Protein AF-A0A7V2SIA1-F1 (afdb_monomer_lite)

Foldseek 3Di:
DDPPDPPDDDPVVVVVLVVLVVVLVVVLVVQLVVLVVVPDPPVVSVVSNVVSVVVSVVVNVCVVVSD

Secondary structure (DSSP, 8-state):
---SS--SS-HHHHHHHHHHHHHHHHHHHHHHHHHHHT---HHHHHHHHHHHHHHHHHHHHHHHHH-

Radius of gyration: 15.99 Å; chains: 1; bounding box: 44×17×40 Å

Organism: NCBI:txid269261

Structure (mmCIF, N/CA/C/O backbone):
data_AF-A0A7V2SIA1-F1
#
_entry.id   AF-A0A7V2SIA1-F1
#
loop_
_atom_site.group_PDB
_atom_site.id
_atom_site.type_symbol
_atom_site.label_atom_id
_atom_site.label_alt_id
_atom_site.label_comp_id
_atom_site.label_asym_id
_atom_site.label_entity_id
_atom_site.label_seq_id
_atom_site.pdbx_PDB_ins_code
_atom_site.Cartn_x
_atom_site.Cartn_y
_atom_site.Cartn_z
_atom_site.occupancy
_atom_site.B_iso_or_equiv
_atom_site.auth_seq_id
_atom_site.auth_comp_id
_atom_site.auth_asym_id
_atom_site.auth_atom_id
_atom_site.pdbx_PDB_model_num
ATOM 1 N N . MET A 1 1 ? -29.598 -1.285 9.561 1.00 41.94 1 MET A N 1
ATOM 2 C CA . MET A 1 1 ? -28.146 -1.565 9.674 1.00 41.94 1 MET A CA 1
ATOM 3 C C . MET A 1 1 ? -27.438 -0.242 9.929 1.00 41.94 1 MET A C 1
ATOM 5 O O . MET A 1 1 ? -27.222 0.500 8.985 1.00 41.94 1 MET A O 1
ATOM 9 N N . ASN A 1 2 ? -27.220 0.125 11.196 1.00 44.53 2 ASN A N 1
ATOM 10 C CA . ASN A 1 2 ? -26.821 1.491 11.569 1.00 44.53 2 ASN A CA 1
ATOM 11 C C . ASN A 1 2 ? -25.871 1.513 12.786 1.00 44.53 2 ASN A C 1
ATOM 13 O O . ASN A 1 2 ? -26.088 2.261 13.730 1.00 44.53 2 ASN A O 1
ATOM 17 N N . SER A 1 3 ? -24.845 0.653 12.796 1.00 47.91 3 SER A N 1
ATOM 18 C CA . SER A 1 3 ? -24.009 0.423 13.992 1.00 47.91 3 SER A CA 1
ATOM 19 C C . SER A 1 3 ? -22.583 0.989 13.936 1.00 47.91 3 SER A C 1
ATOM 21 O O . SER A 1 3 ? -21.776 0.634 14.785 1.00 47.91 3 SER A O 1
ATOM 23 N N . THR A 1 4 ? -22.233 1.876 12.997 1.00 53.81 4 THR A N 1
ATOM 24 C CA . THR A 1 4 ? -20.835 2.358 12.860 1.00 53.81 4 THR A CA 1
ATOM 25 C C . THR A 1 4 ? -20.641 3.876 12.924 1.00 53.81 4 THR A C 1
ATOM 27 O O . THR A 1 4 ? -19.541 4.357 12.685 1.00 53.81 4 THR A O 1
ATOM 30 N N . LYS A 1 5 ? -21.655 4.676 13.286 1.00 49.78 5 LYS A N 1
ATOM 31 C CA . LYS A 1 5 ? -21.524 6.154 13.325 1.00 49.78 5 LYS A CA 1
ATOM 32 C C . LYS A 1 5 ? -21.266 6.766 14.707 1.00 49.78 5 LYS A C 1
ATOM 34 O O . LYS A 1 5 ? -20.998 7.962 14.778 1.00 49.78 5 LYS A O 1
ATOM 39 N N . GLU A 1 6 ? -21.280 5.984 15.787 1.00 50.16 6 GLU A N 1
ATOM 40 C CA . GLU A 1 6 ? -21.149 6.519 17.155 1.00 50.16 6 GLU A CA 1
ATOM 41 C C . GLU A 1 6 ? -19.716 6.529 17.718 1.00 50.16 6 GLU A C 1
ATOM 43 O O . GLU A 1 6 ? -19.478 6.925 18.857 1.00 50.16 6 GLU A O 1
ATOM 48 N N . SER A 1 7 ? -18.714 6.156 16.921 1.00 52.91 7 SER A N 1
ATOM 49 C CA . SER A 1 7 ? -17.319 6.137 17.373 1.00 52.91 7 SER A CA 1
ATOM 50 C C . SER A 1 7 ? -16.638 7.509 17.220 1.00 52.91 7 SER A C 1
ATOM 52 O O . SER A 1 7 ? -15.643 7.696 16.517 1.00 52.91 7 SER A O 1
ATOM 54 N N . GLY A 1 8 ? -17.248 8.529 17.826 1.00 56.59 8 GLY A N 1
ATOM 55 C CA . GLY A 1 8 ? -16.919 9.941 17.607 1.00 56.59 8 GLY A CA 1
ATOM 56 C C . GLY A 1 8 ? -16.183 10.662 18.741 1.00 56.59 8 GLY A C 1
ATOM 57 O O . GLY A 1 8 ? -15.767 11.797 18.529 1.00 56.59 8 GLY A O 1
ATOM 58 N N . ARG A 1 9 ? -16.003 10.078 19.939 1.00 54.38 9 ARG A N 1
ATOM 59 C CA . ARG A 1 9 ? -15.485 10.842 21.105 1.00 54.38 9 ARG A CA 1
ATOM 60 C C . ARG A 1 9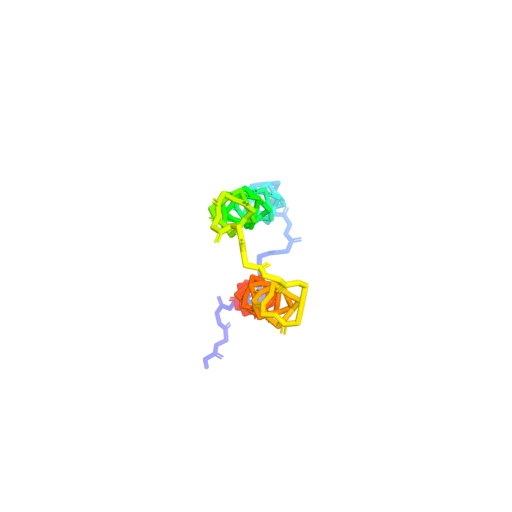 ? -14.592 10.111 22.115 1.00 54.38 9 ARG A C 1
ATOM 62 O O . ARG A 1 9 ? -14.256 10.697 23.139 1.00 54.38 9 ARG A O 1
ATOM 69 N N . THR A 1 10 ? -14.142 8.884 21.858 1.00 57.41 10 THR A N 1
ATOM 70 C CA . THR A 1 10 ? -13.194 8.216 22.770 1.00 57.41 10 THR A CA 1
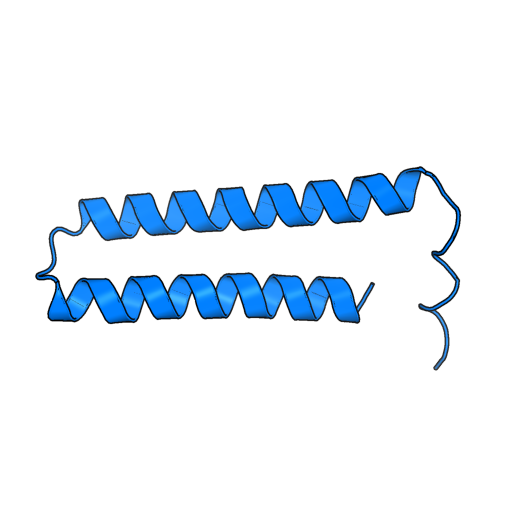ATOM 71 C C . THR A 1 10 ? -11.747 8.425 22.306 1.00 57.41 10 THR A C 1
ATOM 73 O O . THR A 1 10 ? -11.453 8.235 21.122 1.00 57.41 10 THR A O 1
ATOM 76 N N . PRO A 1 11 ? -10.800 8.783 23.201 1.00 60.66 11 PRO A N 1
ATOM 77 C CA . PRO A 1 11 ? -9.398 8.973 22.819 1.00 60.66 11 PRO A CA 1
ATOM 78 C C . PRO A 1 11 ? -8.837 7.730 22.113 1.00 60.66 11 PRO A C 1
ATOM 80 O O . PRO A 1 11 ? -8.129 7.860 21.118 1.00 60.66 11 PRO A O 1
ATOM 83 N N . ARG A 1 12 ? -9.255 6.528 22.540 1.00 58.41 12 ARG A N 1
ATOM 84 C CA . ARG A 1 12 ? -8.883 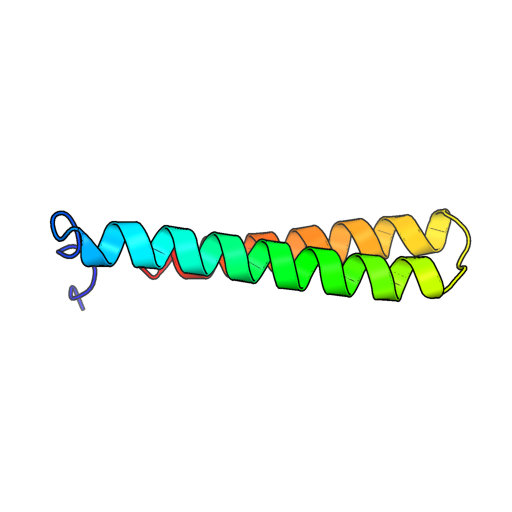5.227 21.955 1.00 58.41 12 ARG A CA 1
ATOM 85 C C . ARG A 1 12 ? -9.142 5.126 20.446 1.00 58.41 12 ARG A C 1
ATOM 87 O O . ARG A 1 12 ? -8.308 4.580 19.730 1.00 58.41 12 ARG A O 1
ATOM 94 N N . TYR A 1 13 ? -10.232 5.704 19.937 1.00 65.38 13 TYR A N 1
ATOM 95 C CA . TYR A 1 13 ? -10.555 5.622 18.508 1.00 65.38 13 TYR A CA 1
ATOM 96 C C . TYR A 1 13 ? -9.667 6.516 17.639 1.00 65.38 13 TYR A C 1
ATOM 98 O O . TYR A 1 13 ? -9.326 6.169 16.509 1.00 65.38 13 TYR A O 1
ATOM 106 N N . ARG A 1 14 ? -9.230 7.659 18.180 1.00 67.44 14 ARG A N 1
ATOM 107 C CA . ARG A 1 14 ? -8.272 8.543 17.502 1.00 67.44 14 ARG A CA 1
ATOM 108 C C . ARG A 1 14 ? -6.896 7.880 17.374 1.00 67.44 14 ARG A C 1
ATOM 110 O O . ARG A 1 14 ? -6.239 8.058 16.351 1.00 67.44 14 ARG A O 1
ATOM 117 N N . TRP A 1 15 ? -6.485 7.100 18.376 1.00 69.38 15 TRP A N 1
ATOM 118 C CA . TRP A 1 15 ? -5.247 6.315 18.330 1.00 69.38 15 TRP A CA 1
ATOM 119 C C . TRP A 1 15 ? -5.326 5.175 17.315 1.00 69.38 15 TRP A C 1
ATOM 121 O O . TRP A 1 15 ? -4.400 5.014 16.527 1.00 69.38 15 TRP A O 1
ATOM 131 N N . LEU A 1 16 ? -6.457 4.468 17.248 1.00 73.94 16 LEU A N 1
ATOM 132 C CA . LEU A 1 16 ? -6.652 3.363 16.308 1.00 73.94 16 LEU A CA 1
ATOM 133 C C . LEU A 1 16 ? -6.495 3.806 14.843 1.00 73.94 16 LEU A C 1
ATOM 135 O O . LEU A 1 16 ? -5.764 3.173 14.085 1.00 73.94 16 LEU A O 1
ATOM 139 N N . LYS A 1 17 ? -7.094 4.942 14.457 1.00 70.50 17 LYS A N 1
ATOM 140 C CA . LYS A 1 17 ? -6.934 5.505 13.100 1.00 70.50 17 LYS A CA 1
ATOM 141 C C . LYS A 1 17 ? -5.472 5.825 12.767 1.00 70.50 17 LYS A C 1
ATOM 143 O O . LYS A 1 17 ? -5.027 5.594 11.646 1.00 70.50 17 LYS A O 1
ATOM 148 N N . ARG A 1 18 ? -4.710 6.316 13.750 1.00 74.81 18 ARG A N 1
ATOM 149 C CA . ARG A 1 18 ? -3.278 6.626 13.610 1.00 74.81 18 ARG A CA 1
ATOM 150 C C . ARG A 1 18 ? -2.426 5.367 13.465 1.00 74.81 18 ARG A C 1
ATOM 152 O O . ARG A 1 18 ? -1.555 5.337 12.603 1.00 74.81 18 ARG A O 1
ATOM 159 N N . SER A 1 19 ? -2.704 4.332 14.254 1.00 77.25 19 SER A N 1
ATOM 160 C CA . SER A 1 19 ? -2.017 3.038 14.169 1.00 77.25 19 SER A CA 1
ATOM 161 C C . SER A 1 19 ? -2.264 2.345 12.830 1.00 77.25 19 SER A C 1
ATOM 163 O O . SER A 1 19 ? -1.327 1.819 12.239 1.00 77.25 19 SER A O 1
ATOM 165 N N . VAL A 1 20 ? -3.494 2.399 12.311 1.00 77.69 20 VAL A N 1
ATOM 166 C CA . VAL A 1 20 ? -3.834 1.857 10.986 1.00 77.69 20 VAL A CA 1
ATOM 167 C C . VAL A 1 20 ? -3.093 2.603 9.876 1.00 77.69 20 VAL A C 1
ATOM 169 O O . VAL A 1 20 ? -2.532 1.970 8.984 1.00 77.69 20 VAL A O 1
ATOM 172 N N . ALA A 1 21 ? -3.038 3.936 9.941 1.00 76.62 21 ALA A N 1
ATOM 173 C CA . ALA A 1 21 ? -2.281 4.729 8.976 1.00 76.62 21 ALA A CA 1
ATOM 174 C C . ALA A 1 21 ? -0.774 4.410 9.017 1.00 76.62 21 ALA A C 1
ATOM 176 O O . ALA A 1 21 ? -0.159 4.225 7.970 1.00 76.62 21 ALA A O 1
ATOM 177 N N . LEU A 1 22 ? -0.190 4.276 10.213 1.00 81.25 22 LEU A N 1
ATOM 178 C CA . LEU A 1 22 ? 1.209 3.872 10.398 1.00 81.25 22 LEU A CA 1
ATOM 179 C C . LEU A 1 22 ? 1.492 2.472 9.838 1.00 81.25 22 LEU A C 1
ATOM 181 O O . LEU A 1 22 ? 2.481 2.289 9.132 1.00 81.25 22 LEU A O 1
ATOM 185 N N . ALA A 1 23 ? 0.614 1.502 10.104 1.00 83.25 23 ALA A N 1
ATOM 186 C CA . ALA A 1 23 ? 0.745 0.148 9.575 1.00 83.25 23 ALA A CA 1
ATOM 187 C C . ALA A 1 23 ? 0.680 0.130 8.040 1.00 83.25 23 ALA A C 1
ATOM 189 O O . ALA A 1 23 ? 1.500 -0.520 7.396 1.00 83.25 23 ALA A O 1
ATOM 190 N N . ALA A 1 24 ? -0.238 0.894 7.444 1.00 80.75 24 ALA A N 1
ATOM 191 C CA . ALA A 1 24 ? -0.366 1.003 5.994 1.00 80.75 24 ALA A CA 1
ATOM 192 C C . ALA A 1 24 ? 0.885 1.608 5.337 1.00 80.75 24 ALA A C 1
ATOM 194 O O . ALA A 1 24 ? 1.369 1.079 4.337 1.00 80.75 24 ALA A O 1
ATOM 195 N N . VAL A 1 25 ? 1.450 2.672 5.919 1.00 82.06 25 VAL A N 1
ATOM 196 C CA . VAL A 1 25 ? 2.702 3.280 5.436 1.00 82.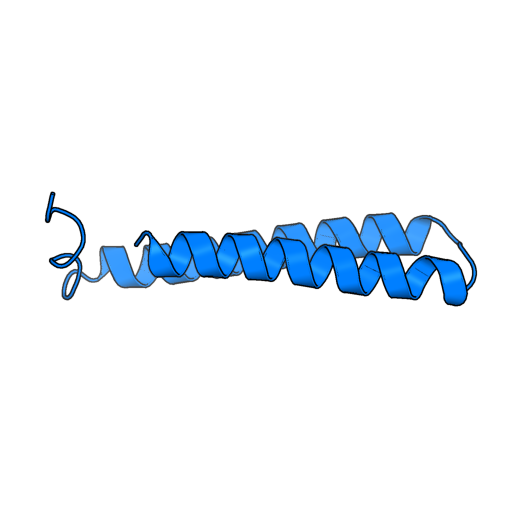06 25 VAL A CA 1
ATOM 197 C C . VAL A 1 25 ? 3.883 2.316 5.589 1.00 82.06 25 VAL A C 1
ATOM 199 O O . VAL A 1 25 ? 4.713 2.224 4.686 1.00 82.06 25 VAL A O 1
ATOM 202 N N . GLY A 1 26 ? 3.944 1.553 6.685 1.00 85.31 26 GLY A N 1
ATOM 203 C CA . GLY A 1 26 ? 4.970 0.527 6.891 1.00 85.31 26 GLY A CA 1
ATOM 204 C C . GLY A 1 26 ? 4.910 -0.591 5.846 1.00 85.31 26 GLY A C 1
ATOM 205 O O . GLY A 1 26 ? 5.929 -0.933 5.246 1.00 85.31 26 GLY A O 1
ATOM 206 N N . ILE A 1 27 ? 3.710 -1.108 5.565 1.00 83.88 27 ILE A N 1
ATOM 207 C CA . ILE A 1 27 ? 3.481 -2.119 4.520 1.00 83.88 27 ILE A CA 1
ATOM 208 C C . ILE A 1 27 ? 3.844 -1.557 3.139 1.00 83.88 27 ILE A C 1
ATOM 210 O O . ILE A 1 27 ? 4.480 -2.241 2.337 1.00 83.88 27 ILE A O 1
ATOM 214 N N . TRP A 1 28 ? 3.496 -0.298 2.871 1.00 80.94 28 TRP A N 1
ATOM 215 C CA . TRP A 1 28 ? 3.837 0.370 1.618 1.00 80.94 28 TRP A CA 1
ATOM 216 C C . TRP A 1 28 ? 5.350 0.506 1.414 1.00 80.94 28 TRP A C 1
ATOM 218 O O . TRP A 1 28 ? 5.861 0.131 0.358 1.00 80.94 28 TRP A O 1
ATOM 228 N N . MET A 1 29 ? 6.080 0.963 2.438 1.00 81.25 29 MET A N 1
ATOM 229 C CA . MET A 1 29 ? 7.544 1.043 2.410 1.00 81.25 29 MET A CA 1
ATOM 230 C C . MET A 1 29 ? 8.188 -0.333 2.201 1.00 81.25 29 MET A C 1
ATOM 232 O O . MET A 1 29 ? 9.100 -0.460 1.386 1.00 81.25 29 MET A O 1
ATOM 236 N N . ALA A 1 30 ? 7.691 -1.378 2.871 1.00 82.00 30 ALA A N 1
ATOM 237 C CA . ALA A 1 30 ? 8.198 -2.741 2.702 1.00 82.00 30 ALA A CA 1
ATOM 238 C C . ALA A 1 30 ? 8.026 -3.255 1.260 1.00 82.00 30 ALA A C 1
ATOM 240 O O . ALA A 1 30 ? 8.951 -3.839 0.692 1.00 82.00 30 ALA A O 1
ATOM 241 N N . LEU A 1 31 ? 6.873 -2.988 0.637 1.00 80.50 31 LEU A N 1
ATOM 242 C CA . LEU A 1 31 ? 6.613 -3.338 -0.763 1.00 80.50 31 LEU A CA 1
ATOM 243 C C . LEU A 1 31 ? 7.503 -2.55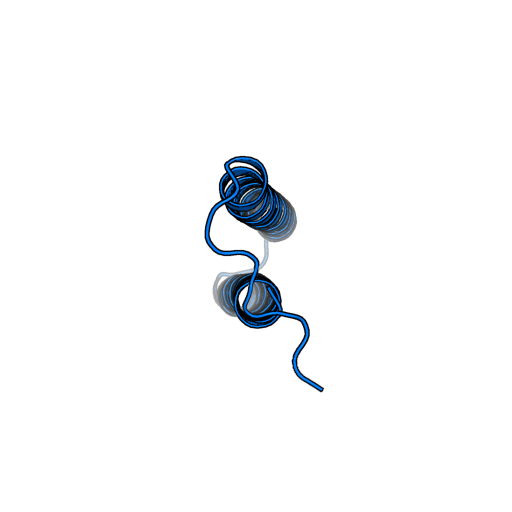2 -1.728 1.00 80.50 31 LEU A C 1
ATOM 245 O O . LEU A 1 31 ? 8.006 -3.124 -2.693 1.00 80.50 31 LEU A O 1
ATOM 249 N N . ILE A 1 32 ? 7.732 -1.263 -1.467 1.00 79.88 32 ILE A N 1
ATOM 250 C CA . ILE A 1 32 ? 8.657 -0.444 -2.256 1.00 79.88 32 ILE A CA 1
ATOM 251 C C . ILE A 1 32 ? 10.069 -1.020 -2.194 1.00 79.88 32 ILE A C 1
ATOM 253 O O . ILE A 1 32 ? 10.673 -1.220 -3.242 1.00 79.88 32 ILE A O 1
ATOM 257 N N . ILE A 1 33 ? 10.578 -1.356 -1.009 1.00 80.88 33 ILE A N 1
ATOM 258 C CA . ILE A 1 33 ? 11.924 -1.927 -0.856 1.00 80.88 33 ILE A CA 1
ATOM 259 C C . ILE A 1 33 ? 12.060 -3.229 -1.663 1.00 80.88 33 ILE A C 1
ATOM 261 O O . ILE A 1 33 ? 13.042 -3.397 -2.384 1.00 80.88 33 ILE A O 1
ATOM 265 N N . GLN A 1 34 ? 11.049 -4.103 -1.621 1.00 79.12 34 GLN A N 1
ATOM 266 C CA . GLN A 1 34 ? 11.007 -5.331 -2.428 1.00 79.12 34 GLN A CA 1
ATOM 267 C C . GLN A 1 34 ? 11.007 -5.047 -3.939 1.00 79.12 34 GLN A C 1
ATOM 269 O O . GLN A 1 34 ? 11.695 -5.714 -4.710 1.00 79.12 34 GLN A O 1
ATOM 274 N N . ILE A 1 35 ? 10.267 -4.027 -4.382 1.00 75.12 35 ILE A N 1
ATOM 275 C CA . ILE A 1 35 ? 10.227 -3.618 -5.791 1.00 75.12 35 ILE A CA 1
ATOM 276 C C . ILE A 1 35 ? 11.581 -3.037 -6.228 1.00 75.12 35 ILE A C 1
ATOM 278 O O . ILE A 1 35 ? 12.067 -3.375 -7.307 1.00 75.12 35 ILE A O 1
ATOM 282 N N . PHE A 1 36 ? 12.213 -2.200 -5.400 1.00 71.06 36 PHE A N 1
ATOM 283 C CA . PHE A 1 36 ? 13.509 -1.576 -5.687 1.00 71.06 36 PHE A CA 1
ATOM 284 C C . PHE A 1 36 ? 14.662 -2.582 -5.752 1.00 71.06 36 PHE A C 1
ATOM 286 O O . PHE A 1 36 ? 15.531 -2.431 -6.607 1.00 71.06 36 PHE A O 1
ATOM 293 N N . GLN A 1 37 ? 14.638 -3.645 -4.943 1.00 71.25 37 GLN A N 1
ATOM 294 C CA . GLN A 1 37 ? 15.604 -4.745 -5.066 1.00 71.25 37 GLN A CA 1
ATOM 295 C C . GLN A 1 37 ? 15.449 -5.533 -6.381 1.00 71.25 37 GLN A C 1
ATOM 297 O O . GLN A 1 37 ? 16.403 -6.148 -6.846 1.00 71.25 37 GLN A O 1
ATOM 302 N N . GLY A 1 38 ? 14.274 -5.480 -7.021 1.00 64.81 38 GLY A N 1
ATOM 303 C CA . GLY A 1 38 ? 13.956 -6.221 -8.244 1.00 64.81 38 GLY A CA 1
ATOM 304 C C . GLY A 1 38 ? 14.531 -5.672 -9.559 1.00 64.81 38 GLY A C 1
ATOM 305 O O . GLY A 1 38 ? 14.252 -6.261 -10.601 1.00 64.81 38 GLY A O 1
ATOM 306 N N . GLY A 1 39 ? 15.293 -4.569 -9.549 1.00 55.22 39 GLY A N 1
ATOM 307 C CA . GLY A 1 39 ? 16.158 -4.141 -10.666 1.00 55.22 39 GLY A CA 1
ATOM 308 C C . GLY A 1 39 ? 15.519 -4.025 -12.064 1.00 55.22 39 GLY A C 1
ATOM 309 O O . GLY A 1 39 ? 16.214 -4.184 -13.065 1.00 55.22 39 GLY A O 1
ATOM 310 N N . GLY A 1 40 ? 14.207 -3.795 -12.175 1.00 62.19 40 GLY A N 1
ATOM 311 C CA . GLY A 1 40 ? 13.512 -3.713 -13.461 1.00 62.19 40 GLY A CA 1
ATOM 312 C C . GLY A 1 40 ? 13.532 -2.295 -14.032 1.00 62.19 40 GLY A C 1
ATOM 313 O O . GLY A 1 40 ? 13.299 -1.336 -13.303 1.00 62.19 40 GLY A O 1
ATOM 314 N N . GLY A 1 41 ? 13.767 -2.142 -15.340 1.00 64.94 41 GLY A N 1
ATOM 315 C CA . GLY A 1 41 ? 13.761 -0.832 -16.009 1.00 64.94 41 GLY A CA 1
ATOM 316 C C . GLY A 1 41 ? 12.524 0.018 -15.670 1.00 64.94 41 GLY A C 1
ATOM 317 O O . GLY A 1 41 ? 11.433 -0.522 -15.462 1.00 64.94 41 GLY A O 1
ATOM 318 N N . MET A 1 42 ? 12.689 1.348 -15.617 1.00 60.00 42 MET A N 1
ATOM 319 C CA . MET A 1 42 ? 11.676 2.317 -15.150 1.00 60.00 42 MET A CA 1
ATOM 320 C C . MET A 1 42 ? 10.265 2.083 -15.717 1.00 60.00 42 MET A C 1
ATOM 322 O O . MET A 1 42 ? 9.289 2.220 -14.981 1.00 60.00 42 MET A O 1
ATOM 326 N N . SER A 1 43 ? 10.144 1.636 -16.972 1.00 64.69 43 SER A N 1
ATOM 327 C CA . SER A 1 43 ? 8.856 1.326 -17.614 1.00 64.69 43 SER A CA 1
ATOM 328 C C . SER A 1 43 ? 8.079 0.177 -16.956 1.00 64.69 43 SER A C 1
ATOM 330 O O . SER A 1 43 ? 6.861 0.105 -17.086 1.00 64.69 43 SER A O 1
ATOM 332 N N . ARG A 1 44 ? 8.751 -0.717 -16.220 1.00 67.06 44 ARG A N 1
ATOM 333 C CA . ARG A 1 44 ? 8.136 -1.825 -15.467 1.00 67.06 44 ARG A CA 1
ATOM 334 C C . ARG A 1 44 ? 8.028 -1.532 -13.968 1.00 67.06 44 ARG A C 1
ATOM 336 O O . ARG A 1 44 ? 7.163 -2.095 -13.296 1.00 67.06 44 ARG A O 1
ATOM 343 N N . GLN A 1 45 ? 8.876 -0.640 -13.461 1.00 66.75 45 GLN A N 1
ATOM 344 C CA . GLN A 1 45 ? 8.904 -0.195 -12.067 1.00 66.75 45 GLN A CA 1
ATOM 345 C C . GLN A 1 45 ? 7.771 0.802 -11.767 1.00 66.75 45 GLN A C 1
ATOM 347 O O . GLN A 1 45 ? 7.086 0.674 -10.752 1.00 66.75 45 GLN A O 1
ATOM 352 N N . ALA A 1 46 ? 7.532 1.763 -12.669 1.00 72.62 46 ALA A N 1
ATOM 353 C CA . ALA A 1 46 ? 6.541 2.823 -12.482 1.00 72.62 46 ALA A CA 1
ATOM 354 C C . ALA A 1 46 ? 5.098 2.299 -12.329 1.00 72.62 46 ALA A C 1
ATOM 356 O O . ALA A 1 46 ? 4.438 2.700 -11.366 1.00 72.62 46 ALA A O 1
ATOM 357 N N . PRO A 1 47 ? 4.613 1.345 -13.155 1.00 75.75 47 PRO A N 1
ATOM 358 C CA . PRO A 1 47 ? 3.278 0.775 -12.976 1.00 75.75 47 PRO A CA 1
ATOM 359 C C . PRO A 1 47 ? 3.137 0.014 -11.655 1.00 75.75 47 PRO A C 1
ATOM 361 O O . PRO A 1 47 ? 2.102 0.101 -11.007 1.00 75.75 47 PRO A O 1
ATOM 364 N N . LYS A 1 48 ? 4.184 -0.696 -11.210 1.00 75.88 48 LYS A N 1
ATOM 365 C CA . LYS A 1 48 ? 4.189 -1.415 -9.924 1.00 75.88 48 LYS A CA 1
ATOM 366 C C . LYS A 1 48 ? 4.130 -0.467 -8.735 1.00 75.88 48 LYS A C 1
ATOM 368 O O . LYS A 1 48 ? 3.389 -0.737 -7.794 1.00 75.88 48 LYS A O 1
ATOM 373 N N . CYS A 1 49 ? 4.873 0.636 -8.800 1.00 76.56 49 CYS A N 1
ATOM 374 C CA . CYS A 1 49 ? 4.879 1.664 -7.764 1.00 76.56 49 CYS A CA 1
ATOM 375 C C . CYS A 1 49 ? 3.509 2.363 -7.658 1.00 76.56 49 CYS A C 1
ATOM 377 O O . CYS A 1 49 ? 2.975 2.534 -6.565 1.00 76.56 49 CYS A O 1
ATOM 379 N N . LEU A 1 50 ? 2.892 2.687 -8.799 1.00 79.69 50 LEU A N 1
ATOM 380 C CA . LEU A 1 50 ? 1.534 3.242 -8.861 1.00 79.69 50 LEU A CA 1
ATOM 381 C C . LEU A 1 50 ? 0.454 2.248 -8.412 1.00 79.69 50 LEU A C 1
ATOM 383 O O . LEU A 1 50 ? -0.524 2.628 -7.774 1.00 79.69 50 LEU A O 1
ATOM 387 N N . PHE A 1 51 ? 0.618 0.965 -8.723 1.00 83.56 51 PHE A N 1
ATOM 388 C CA . PHE A 1 51 ? -0.344 -0.057 -8.324 1.00 83.56 51 PHE A CA 1
ATOM 389 C C . PHE A 1 51 ? -0.291 -0.330 -6.815 1.00 83.56 51 PHE A C 1
ATOM 391 O O . PHE A 1 51 ? -1.335 -0.438 -6.174 1.00 83.56 51 PHE A O 1
ATOM 398 N N . THR A 1 52 ? 0.908 -0.368 -6.215 1.00 79.44 52 THR A N 1
ATOM 399 C CA . THR A 1 52 ? 1.046 -0.529 -4.757 1.00 79.44 52 THR A CA 1
ATOM 400 C C . THR A 1 52 ? 0.483 0.671 -3.997 1.00 79.44 52 THR A C 1
ATOM 402 O O . THR A 1 52 ? -0.242 0.481 -3.021 1.00 79.44 52 THR A O 1
ATOM 405 N N . THR A 1 53 ? 0.715 1.906 -4.464 1.00 81.62 53 THR A N 1
ATOM 406 C CA . THR A 1 53 ? 0.111 3.092 -3.834 1.00 81.62 53 THR A CA 1
ATOM 407 C C . THR A 1 53 ? -1.408 3.050 -3.928 1.00 81.62 53 THR A C 1
ATOM 409 O O . THR A 1 53 ? -2.065 3.257 -2.915 1.00 81.62 53 THR A O 1
ATOM 412 N N . MET A 1 54 ? -1.975 2.722 -5.093 1.00 83.31 54 MET A N 1
ATOM 413 C CA . MET A 1 54 ? -3.425 2.583 -5.286 1.00 83.31 54 MET A CA 1
ATOM 414 C C . MET A 1 54 ? -4.042 1.521 -4.369 1.00 83.31 54 MET A C 1
ATOM 416 O O . MET A 1 54 ? -5.080 1.780 -3.763 1.00 83.31 54 MET A O 1
ATOM 420 N N . ILE A 1 55 ? -3.403 0.356 -4.216 1.00 83.50 55 ILE A N 1
ATOM 421 C CA . ILE A 1 55 ? -3.881 -0.702 -3.314 1.00 83.50 55 ILE A CA 1
ATOM 422 C C . ILE A 1 55 ? -3.840 -0.239 -1.862 1.00 83.50 55 ILE A C 1
ATOM 424 O O . ILE A 1 55 ? -4.835 -0.370 -1.151 1.00 83.50 55 ILE A O 1
ATOM 428 N N . VAL A 1 56 ? -2.717 0.329 -1.417 1.00 83.38 56 VAL A N 1
ATOM 429 C CA . VAL A 1 56 ? -2.582 0.809 -0.038 1.00 83.38 56 VAL A CA 1
ATOM 430 C C . VAL A 1 56 ? -3.597 1.911 0.240 1.00 83.38 56 VAL A C 1
ATOM 432 O O . VAL A 1 56 ? -4.260 1.882 1.272 1.00 83.38 56 VAL A O 1
ATOM 435 N N . PHE A 1 57 ? -3.786 2.840 -0.696 1.00 81.38 57 PHE A N 1
ATOM 436 C CA . PHE A 1 57 ? -4.757 3.919 -0.567 1.00 81.38 57 PHE A CA 1
ATOM 437 C C . PHE A 1 57 ? -6.201 3.406 -0.590 1.00 81.38 57 PHE A C 1
ATOM 439 O O . PHE A 1 57 ? -7.041 3.902 0.158 1.00 81.38 57 PHE A O 1
ATOM 446 N N . GLY A 1 58 ? -6.494 2.387 -1.400 1.00 80.94 58 GLY A N 1
ATOM 447 C CA . GLY A 1 58 ? -7.794 1.722 -1.458 1.00 80.94 58 GLY A CA 1
ATOM 448 C C . GLY A 1 58 ? -8.132 1.004 -0.154 1.00 80.94 58 GLY A C 1
ATOM 449 O O . GLY A 1 58 ? -9.219 1.203 0.384 1.00 80.94 58 GLY A O 1
ATOM 450 N N . ILE A 1 59 ? -7.181 0.252 0.407 1.00 79.38 59 ILE A N 1
ATOM 451 C CA . ILE A 1 59 ? -7.319 -0.381 1.725 1.00 79.38 59 ILE A CA 1
ATOM 452 C C . ILE A 1 59 ? -7.500 0.694 2.795 1.00 79.38 59 ILE A C 1
ATOM 454 O O . ILE A 1 59 ? -8.428 0.611 3.593 1.00 79.38 59 ILE A O 1
ATOM 458 N N . LEU A 1 60 ? -6.675 1.742 2.780 1.00 77.19 60 LEU A N 1
ATOM 459 C CA . LEU A 1 60 ? -6.769 2.832 3.745 1.00 77.19 60 LEU A CA 1
ATOM 460 C C . LEU A 1 60 ? -8.131 3.528 3.674 1.00 77.19 60 LEU A C 1
ATOM 462 O O . LEU A 1 60 ? -8.723 3.800 4.711 1.00 77.19 60 LEU A O 1
ATOM 466 N N . THR A 1 61 ? -8.650 3.756 2.467 1.00 77.19 61 THR A N 1
ATOM 467 C CA . THR A 1 61 ? -9.959 4.376 2.226 1.00 77.19 61 THR A CA 1
ATOM 468 C C . THR A 1 61 ? -11.099 3.462 2.659 1.00 77.19 61 THR A C 1
ATOM 470 O O . THR A 1 61 ? -12.023 3.926 3.320 1.00 77.19 61 THR A O 1
ATOM 473 N N . ALA A 1 62 ? -11.047 2.169 2.335 1.00 74.62 62 ALA A N 1
ATOM 474 C CA . ALA A 1 62 ? -12.045 1.191 2.760 1.00 74.62 62 ALA A CA 1
ATOM 475 C C . ALA A 1 62 ? -12.079 1.060 4.288 1.00 74.62 62 ALA A C 1
ATOM 477 O O . ALA A 1 62 ? -13.155 1.048 4.880 1.00 74.62 62 ALA A O 1
ATOM 478 N N . VAL A 1 63 ? -10.909 1.058 4.930 1.00 72.38 63 VAL A N 1
ATOM 479 C CA . VAL A 1 63 ? -10.787 1.041 6.386 1.00 72.38 63 VAL A CA 1
ATOM 480 C C . VAL A 1 63 ? -11.288 2.360 6.981 1.00 72.38 63 VAL A C 1
ATOM 482 O O . VAL A 1 63 ? -12.118 2.327 7.874 1.00 72.38 63 VAL A O 1
ATOM 485 N N . TYR A 1 64 ? -10.909 3.527 6.454 1.00 67.50 64 TYR A N 1
ATOM 486 C CA . TYR A 1 64 ? -11.403 4.822 6.953 1.00 67.50 64 TYR A CA 1
ATOM 487 C C . TYR A 1 64 ? -12.899 5.060 6.727 1.00 67.50 64 TYR A C 1
ATOM 489 O O . TYR A 1 64 ? -13.491 5.851 7.455 1.00 67.50 64 TYR A O 1
ATOM 497 N N . LYS A 1 65 ? -13.486 4.444 5.696 1.00 62.97 65 LYS A N 1
ATOM 498 C CA . LYS A 1 65 ? -14.908 4.566 5.352 1.00 62.97 65 LYS A CA 1
ATOM 499 C C . LYS A 1 65 ? -15.765 3.498 6.042 1.00 62.97 65 LYS A C 1
ATOM 501 O O . LYS A 1 65 ? -16.957 3.723 6.228 1.00 62.97 65 LYS A O 1
ATOM 506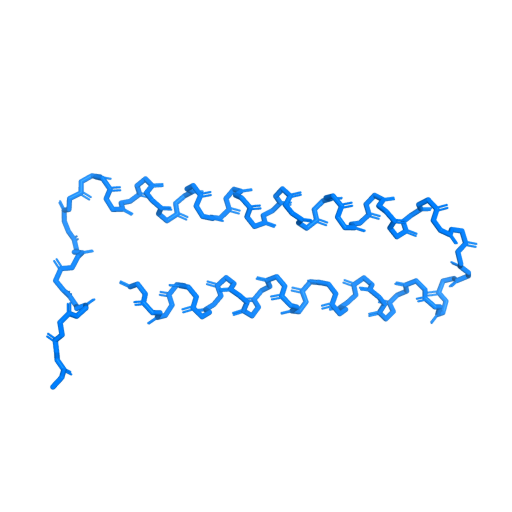 N N . GLY A 1 66 ? -15.172 2.355 6.396 1.00 58.62 66 GLY A N 1
ATOM 507 C CA . GLY A 1 66 ? -15.791 1.291 7.194 1.00 58.62 66 GLY A CA 1
ATOM 508 C C . GLY A 1 66 ? -15.723 1.516 8.713 1.00 58.62 66 GLY A C 1
ATOM 509 O O . GLY A 1 66 ? -16.477 0.878 9.445 1.00 58.62 66 GLY A O 1
ATOM 510 N N . ILE A 1 67 ? -14.849 2.425 9.164 1.00 53.03 67 ILE A N 1
ATOM 511 C CA . ILE A 1 67 ? -14.665 2.935 10.542 1.00 53.03 67 ILE A CA 1
ATOM 512 C C . ILE A 1 67 ? -15.476 4.220 10.749 1.00 53.03 67 ILE A C 1
ATOM 514 O O . ILE A 1 67 ? -15.905 4.460 11.902 1.00 53.03 67 ILE A O 1
#

Sequence (67 aa):
MNSTKESGRTPRYRWLKRSVALAAVGIWMALIIQIFQGGGGMSRQAPKCLFTTMIVFGILTAVYKGI

pLDDT: mean 70.54, std 11.39, range [41.94, 85.31]